Protein AF-X5C4C0-F1 (afdb_monomer_lite)

Foldseek 3Di:
DDKDAAPCDDDPDVLLRGIDDPLSCQVVVNLVVVLVVQVVCDDVNQLVLLVVQVQAVSDQDHRRRCCVPPHPGDHDPVSVVVVVVCLVVVNGPDDSVVSVVVQVSQWDDADPNDTDGDGDDDD

InterPro domains:
  IPR001460 Penicillin-binding protein, transpeptidase [PF00905] (2-123)
  IPR012338 Beta-lactamase/transpeptidase-like [G3DSA:3.40.710.10] (1-123)
  IPR012338 Beta-lactamase/transpeptidase-like [SSF56601] (3-122)

Secondary structure (DSSP, 8-state):
---B---S---SSGGGSS-B-HHHHHHTT-HHHHHHHHHHH-HHHHH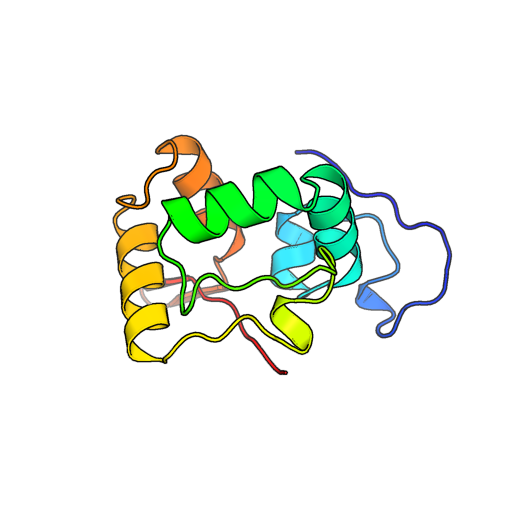HHHHHHT-TT---TT-TTTHHHHSS----HHHHHHHHHHHHTT-SSS-HHHHHHHHHHTEEEEETTEEEE------

Sequence (123 aa):
TEVFKWDGKKRLFPEWEKDMTLGDAMKASAIPVYQDLARRIGLELMSKEVKRVGYGNADIGTQVDNFWLVGPLKITPQQEAQFAYKLANKTLPFSQKVQDEVQSMLFIEEKNGNKIYAKSGWG

Radius of gyration: 15.19 Å; chains: 1; bounding box: 31×39×43 Å

Structure (mmCIF, N/CA/C/O backbone):
data_AF-X5C4C0-F1
#
_entry.id   AF-X5C4C0-F1
#
loop_
_atom_site.group_PDB
_atom_site.id
_atom_site.type_symbol
_atom_site.label_atom_id
_atom_site.label_alt_id
_atom_site.label_comp_id
_atom_site.label_asym_id
_atom_site.label_entity_id
_atom_site.label_seq_id
_atom_site.pdbx_PDB_ins_code
_atom_site.Cartn_x
_atom_site.Cartn_y
_atom_site.Cartn_z
_atom_site.occupancy
_atom_site.B_iso_or_equiv
_atom_site.auth_seq_id
_atom_site.auth_comp_id
_atom_site.auth_asym_id
_atom_site.auth_atom_id
_atom_site.pdbx_PDB_model_num
ATOM 1 N N . THR A 1 1 ? -8.059 -14.724 7.265 1.00 79.44 1 THR A N 1
ATOM 2 C CA . THR A 1 1 ? -6.888 -14.075 6.646 1.00 79.44 1 THR A CA 1
ATOM 3 C C . THR A 1 1 ? -6.154 -15.100 5.813 1.00 79.44 1 THR A C 1
ATOM 5 O O . THR A 1 1 ? -6.008 -16.221 6.282 1.00 79.44 1 THR A O 1
ATOM 8 N N . GLU A 1 2 ? -5.771 -14.764 4.583 1.00 94.75 2 GLU A N 1
ATOM 9 C CA . GLU A 1 2 ? -4.961 -15.642 3.726 1.00 94.75 2 GLU A CA 1
ATOM 10 C C . GLU A 1 2 ? -3.552 -15.848 4.314 1.00 94.75 2 GLU A C 1
ATOM 12 O O . GLU A 1 2 ? -3.018 -14.949 4.969 1.00 94.75 2 GLU A O 1
ATOM 17 N N . VAL A 1 3 ? -2.956 -17.018 4.066 1.00 97.81 3 VAL A N 1
ATOM 18 C CA . VAL A 1 3 ? -1.581 -17.358 4.455 1.00 97.81 3 VAL A CA 1
ATOM 19 C C . VAL A 1 3 ? -0.718 -17.562 3.208 1.00 97.81 3 VAL A C 1
ATOM 21 O O . VAL A 1 3 ? -1.025 -18.406 2.367 1.00 97.81 3 VAL A O 1
ATOM 24 N N . PHE A 1 4 ? 0.393 -16.833 3.127 1.00 98.19 4 PHE A N 1
ATOM 25 C CA . PHE A 1 4 ? 1.449 -17.007 2.134 1.00 98.19 4 PHE A CA 1
ATOM 26 C C . PHE A 1 4 ? 2.433 -18.053 2.650 1.00 98.19 4 PHE A C 1
ATOM 28 O O . PHE A 1 4 ? 3.078 -17.852 3.682 1.00 98.19 4 PHE A O 1
ATOM 35 N N . LYS A 1 5 ? 2.503 -19.188 1.951 1.00 97.94 5 LYS A N 1
ATOM 36 C CA . LYS A 1 5 ? 3.351 -20.316 2.334 1.00 97.94 5 LYS A CA 1
ATOM 37 C C . LYS A 1 5 ? 4.816 -20.033 2.031 1.00 97.94 5 LYS A C 1
ATOM 39 O O . LYS A 1 5 ? 5.139 -19.531 0.955 1.00 97.94 5 LYS A O 1
ATOM 44 N N . TRP A 1 6 ? 5.700 -20.375 2.962 1.00 97.94 6 TRP A N 1
ATOM 45 C CA . TRP A 1 6 ? 7.131 -20.384 2.678 1.00 97.94 6 TRP A CA 1
ATOM 46 C C . TRP A 1 6 ? 7.479 -21.579 1.782 1.00 97.94 6 TRP A C 1
ATOM 48 O O . TRP A 1 6 ? 7.015 -22.693 2.004 1.00 97.94 6 TRP A O 1
ATOM 58 N N . ASP A 1 7 ? 8.302 -21.349 0.759 1.00 95.94 7 ASP A N 1
ATOM 59 C CA . ASP A 1 7 ? 8.685 -22.353 -0.240 1.00 95.94 7 ASP A CA 1
ATOM 60 C C . ASP A 1 7 ? 9.885 -23.219 0.186 1.00 95.94 7 ASP A C 1
ATOM 62 O O . ASP A 1 7 ? 10.416 -23.984 -0.619 1.00 95.94 7 ASP A O 1
ATOM 66 N N . GLY A 1 8 ? 10.337 -23.089 1.438 1.00 96.81 8 GLY A N 1
ATOM 67 C CA . GLY A 1 8 ? 11.480 -23.822 1.985 1.00 96.81 8 GLY A CA 1
ATOM 68 C C . GLY A 1 8 ? 12.845 -23.303 1.522 1.00 96.81 8 GLY A C 1
ATOM 69 O O . GLY A 1 8 ? 13.872 -23.849 1.924 1.00 96.81 8 GLY A O 1
ATOM 70 N N . LYS A 1 9 ? 12.898 -22.258 0.681 1.00 96.75 9 LYS A N 1
ATOM 71 C CA . LYS A 1 9 ? 14.165 -21.682 0.214 1.00 96.75 9 LYS A CA 1
ATOM 72 C C . LYS A 1 9 ? 14.703 -20.670 1.211 1.00 96.75 9 LYS A C 1
ATOM 74 O O . LYS A 1 9 ? 13.952 -19.864 1.762 1.00 96.75 9 LYS A O 1
ATOM 79 N N . LYS A 1 10 ? 16.027 -20.669 1.375 1.00 97.56 10 LYS A N 1
ATOM 80 C CA . LYS A 1 10 ? 16.727 -19.720 2.240 1.00 97.56 10 LYS A CA 1
ATOM 81 C C . LYS A 1 10 ? 16.430 -18.275 1.828 1.00 97.56 10 LYS A C 1
ATOM 83 O O . LYS A 1 10 ? 16.495 -17.945 0.642 1.00 97.56 10 LYS A O 1
ATOM 88 N N . ARG A 1 11 ? 16.120 -17.418 2.800 1.00 97.06 11 ARG A N 1
ATOM 89 C CA . ARG A 1 11 ? 15.837 -15.986 2.606 1.00 97.06 11 ARG A CA 1
ATOM 90 C C . ARG A 1 11 ? 16.949 -15.127 3.213 1.00 97.06 11 ARG A C 1
ATOM 92 O O . ARG A 1 11 ? 17.858 -15.629 3.867 1.00 97.06 11 ARG A O 1
ATOM 99 N N . LEU A 1 12 ? 16.889 -13.817 2.961 1.00 95.62 12 LEU A N 1
ATOM 100 C CA . LEU A 1 12 ? 17.871 -12.859 3.484 1.00 95.62 12 LEU A CA 1
ATOM 101 C C . LEU A 1 12 ? 17.884 -12.823 5.022 1.00 95.62 12 LEU A C 1
ATOM 103 O O . LEU A 1 12 ? 18.945 -12.677 5.621 1.00 95.62 12 LEU A O 1
ATOM 107 N N . PHE A 1 13 ? 16.714 -13.000 5.637 1.00 97.00 13 PHE A N 1
ATOM 108 C CA . PHE A 1 13 ? 16.529 -13.031 7.084 1.00 97.00 13 PHE A CA 1
ATOM 109 C C . PHE A 1 13 ? 15.806 -14.326 7.488 1.00 97.00 13 PHE A C 1
ATOM 111 O O . PHE A 1 13 ? 14.761 -14.621 6.894 1.00 97.00 13 PHE A O 1
ATOM 118 N N . PRO A 1 14 ? 16.308 -15.084 8.483 1.00 97.00 14 PRO A N 1
ATOM 119 C CA . PRO A 1 14 ? 15.640 -16.287 8.991 1.00 97.00 14 PRO A CA 1
ATOM 120 C C . PRO A 1 14 ? 14.203 -16.030 9.462 1.00 97.00 14 PRO A C 1
ATOM 122 O O . PRO A 1 14 ? 13.330 -16.881 9.337 1.00 97.00 14 PRO A O 1
ATOM 125 N N . GLU A 1 15 ? 13.906 -14.825 9.947 1.00 96.31 15 GLU A N 1
ATOM 126 C CA . GLU A 1 15 ? 12.571 -14.421 10.388 1.00 96.31 15 GLU A CA 1
ATOM 127 C C . GLU A 1 15 ? 11.534 -14.448 9.255 1.00 96.31 15 GLU A C 1
ATOM 129 O O . GLU A 1 15 ? 10.331 -14.490 9.529 1.00 96.31 15 GLU A O 1
ATOM 134 N N . TRP A 1 16 ? 11.978 -14.427 7.992 1.00 98.25 16 TRP A N 1
ATOM 135 C CA . TRP A 1 16 ? 11.124 -14.549 6.811 1.00 98.25 16 TRP A CA 1
ATOM 136 C C . TRP A 1 16 ? 10.860 -16.004 6.401 1.00 98.25 16 TRP A C 1
ATOM 138 O O . TRP A 1 16 ? 10.028 -16.231 5.524 1.00 98.25 16 TRP A O 1
ATOM 148 N N . GLU A 1 17 ? 11.543 -16.987 6.988 1.00 98.19 17 GLU A N 1
ATOM 149 C CA . GLU A 1 17 ? 11.478 -18.415 6.634 1.00 98.19 17 GLU A CA 1
ATOM 150 C C . GLU A 1 17 ? 10.322 -19.127 7.350 1.00 98.19 17 GLU A C 1
ATOM 152 O O . GLU A 1 17 ? 10.483 -20.122 8.053 1.00 98.19 17 GLU A O 1
ATOM 157 N N . LYS A 1 18 ? 9.120 -18.567 7.210 1.00 98.31 18 LYS A N 1
ATOM 158 C CA . LYS A 1 18 ? 7.886 -19.111 7.776 1.00 98.31 18 LYS A CA 1
ATOM 159 C C . LYS A 1 18 ? 6.673 -18.650 6.985 1.00 98.31 18 LYS A C 1
ATOM 161 O O . LYS A 1 18 ? 6.718 -17.643 6.277 1.00 98.31 18 LYS A O 1
ATOM 166 N N . ASP A 1 19 ? 5.580 -19.377 7.155 1.00 98.50 19 ASP A N 1
ATOM 167 C CA . ASP A 1 19 ? 4.271 -18.969 6.665 1.00 98.50 19 ASP A CA 1
ATOM 168 C C . ASP A 1 19 ? 3.847 -17.644 7.310 1.00 98.50 19 ASP A C 1
ATOM 170 O O . ASP A 1 19 ? 4.023 -17.442 8.514 1.00 98.50 19 ASP A O 1
ATOM 174 N N . MET A 1 20 ? 3.276 -16.738 6.516 1.00 98.50 20 MET A N 1
ATOM 175 C CA . MET A 1 20 ? 2.890 -15.405 6.983 1.00 98.50 20 MET A CA 1
ATOM 176 C C . MET A 1 20 ? 1.538 -14.977 6.427 1.00 98.50 20 MET A C 1
ATOM 178 O O . MET A 1 20 ? 1.214 -15.228 5.267 1.00 98.50 20 MET A O 1
ATOM 182 N N . THR A 1 21 ? 0.764 -14.254 7.231 1.00 98.50 21 THR A N 1
ATOM 183 C CA . THR A 1 21 ? -0.286 -13.379 6.698 1.00 98.50 21 THR A CA 1
ATOM 184 C C . THR A 1 21 ? 0.328 -12.082 6.151 1.00 98.50 21 THR A C 1
ATOM 186 O O . THR A 1 21 ? 1.483 -11.763 6.440 1.00 98.50 21 THR A O 1
ATOM 189 N N . LEU A 1 22 ? -0.443 -11.273 5.412 1.00 98.31 22 LEU A N 1
ATOM 190 C CA . LEU A 1 22 ? 0.022 -9.938 4.993 1.00 98.31 22 LEU A CA 1
ATOM 191 C C . LEU A 1 22 ? 0.375 -9.034 6.184 1.00 98.31 22 LEU A C 1
ATOM 193 O O . LEU A 1 22 ? 1.332 -8.267 6.100 1.00 98.31 22 LEU A O 1
ATOM 197 N N . GLY A 1 23 ? -0.349 -9.154 7.301 1.00 98.06 23 GLY A N 1
ATOM 198 C CA . GLY A 1 23 ? -0.063 -8.400 8.523 1.00 98.06 23 GLY A CA 1
ATOM 199 C C . GLY A 1 23 ? 1.253 -8.818 9.180 1.00 98.06 23 GLY A C 1
ATOM 200 O O . GLY A 1 23 ? 2.038 -7.958 9.577 1.00 98.06 23 GLY A O 1
ATOM 201 N N . ASP A 1 24 ? 1.543 -10.122 9.234 1.00 97.88 24 ASP A N 1
ATOM 202 C CA . ASP A 1 24 ? 2.830 -10.618 9.746 1.00 97.88 24 ASP A CA 1
ATOM 203 C C . ASP A 1 24 ? 3.984 -10.152 8.855 1.00 97.88 24 ASP A C 1
ATOM 205 O O . ASP A 1 24 ? 4.994 -9.645 9.346 1.00 97.88 24 ASP A O 1
ATOM 209 N N . ALA A 1 25 ? 3.801 -10.252 7.536 1.00 98.25 25 ALA A N 1
ATOM 210 C CA . ALA A 1 25 ? 4.770 -9.779 6.559 1.00 98.25 25 ALA A CA 1
ATOM 211 C C . ALA A 1 25 ? 4.965 -8.255 6.615 1.00 98.25 25 ALA A C 1
ATOM 213 O O . ALA A 1 25 ? 6.086 -7.788 6.421 1.00 98.25 25 ALA A O 1
ATOM 214 N N . MET A 1 26 ? 3.912 -7.475 6.905 1.00 98.38 26 MET A N 1
ATOM 215 C CA . MET A 1 26 ? 3.992 -6.018 7.082 1.00 98.38 26 MET A CA 1
ATOM 216 C C . MET A 1 26 ? 4.914 -5.670 8.254 1.00 98.38 26 MET A C 1
ATOM 218 O O . MET A 1 26 ? 5.847 -4.880 8.096 1.00 98.38 26 MET A O 1
ATOM 222 N N . LYS A 1 27 ? 4.694 -6.313 9.408 1.00 96.81 27 LYS A N 1
ATOM 223 C CA . LYS A 1 27 ? 5.494 -6.116 10.627 1.00 96.81 27 LYS A CA 1
ATOM 224 C C . LYS A 1 27 ? 6.946 -6.550 10.442 1.00 96.81 27 LYS A C 1
ATOM 226 O O . LYS A 1 27 ? 7.854 -5.835 10.848 1.00 96.81 27 LYS A O 1
ATOM 231 N N . ALA A 1 28 ? 7.165 -7.693 9.793 1.00 97.25 28 ALA A N 1
ATOM 232 C CA . ALA A 1 28 ? 8.498 -8.235 9.526 1.00 97.25 28 ALA A CA 1
ATOM 233 C C . ALA A 1 28 ? 9.210 -7.574 8.330 1.00 97.25 28 ALA A C 1
ATOM 235 O O . ALA A 1 28 ? 10.347 -7.930 8.020 1.00 97.25 28 ALA A O 1
ATOM 236 N N . SER A 1 29 ? 8.538 -6.655 7.623 1.00 97.62 29 SER A N 1
ATOM 237 C CA . SER A 1 29 ? 8.997 -6.083 6.354 1.00 97.62 29 SER A CA 1
ATOM 238 C C . SER A 1 29 ? 9.438 -7.150 5.336 1.00 97.62 29 SER A C 1
ATOM 240 O O . SER A 1 29 ? 10.442 -6.981 4.643 1.00 97.62 29 SER A O 1
ATOM 242 N N . ALA A 1 30 ? 8.703 -8.265 5.265 1.00 98.19 30 ALA A N 1
ATOM 243 C CA . ALA A 1 30 ? 9.078 -9.451 4.500 1.00 98.19 30 ALA A CA 1
ATOM 244 C C . ALA A 1 30 ? 8.856 -9.262 2.993 1.00 98.19 30 ALA A C 1
ATOM 246 O O . ALA A 1 30 ? 7.786 -9.571 2.462 1.00 98.19 30 ALA A O 1
ATOM 247 N N . ILE A 1 31 ? 9.899 -8.787 2.301 1.00 98.00 31 ILE A N 1
ATOM 248 C CA . ILE A 1 31 ? 9.890 -8.491 0.858 1.00 98.00 31 ILE A CA 1
ATOM 249 C C . ILE A 1 31 ? 9.304 -9.643 0.017 1.00 98.00 31 ILE A C 1
ATOM 251 O O . ILE A 1 31 ? 8.418 -9.361 -0.790 1.00 98.00 31 ILE A O 1
ATOM 255 N N . PRO A 1 32 ? 9.683 -10.927 0.211 1.00 98.12 32 PRO A N 1
ATOM 256 C CA . PRO A 1 32 ? 9.207 -12.007 -0.657 1.00 98.12 32 PRO A CA 1
ATOM 257 C C . PRO A 1 32 ? 7.680 -12.172 -0.685 1.00 98.12 32 PRO A C 1
ATOM 259 O O . PRO A 1 32 ? 7.117 -12.447 -1.739 1.00 98.12 32 PRO A O 1
ATOM 262 N N . VAL A 1 33 ? 6.994 -11.941 0.441 1.00 98.50 33 VAL A N 1
ATOM 263 C CA . VAL A 1 33 ? 5.524 -12.034 0.508 1.00 98.50 33 VAL A CA 1
ATOM 264 C C . VAL A 1 33 ? 4.867 -10.942 -0.341 1.00 98.50 33 VAL A C 1
ATOM 266 O O . VAL A 1 33 ? 3.918 -11.207 -1.078 1.00 98.50 33 VAL A O 1
ATOM 269 N N . TYR A 1 34 ? 5.395 -9.717 -0.287 1.00 98.56 34 TYR A N 1
ATOM 270 C CA . TYR A 1 34 ? 4.884 -8.600 -1.085 1.00 98.56 34 TYR A CA 1
ATOM 271 C C . TYR A 1 34 ? 5.274 -8.704 -2.563 1.00 98.56 34 TYR A C 1
ATOM 273 O O . TYR A 1 34 ? 4.511 -8.256 -3.416 1.00 98.56 34 TYR A O 1
ATOM 281 N N . GLN A 1 35 ? 6.395 -9.354 -2.891 1.00 98.69 35 GLN A N 1
ATOM 282 C CA . GLN A 1 35 ? 6.726 -9.710 -4.273 1.00 98.69 35 GLN A CA 1
ATOM 283 C C . GLN A 1 35 ? 5.737 -10.728 -4.847 1.00 98.69 35 GLN A C 1
ATOM 285 O O . GLN A 1 35 ? 5.259 -10.547 -5.965 1.00 98.69 35 GLN A O 1
ATOM 290 N N . ASP A 1 36 ? 5.367 -11.757 -4.081 1.00 98.31 36 ASP A N 1
ATOM 291 C CA . ASP A 1 36 ? 4.343 -12.719 -4.503 1.00 98.31 36 ASP A CA 1
ATOM 292 C C . ASP A 1 36 ? 2.986 -12.041 -4.711 1.00 98.31 36 ASP A C 1
ATOM 294 O O . ASP A 1 36 ? 2.317 -12.287 -5.717 1.00 98.31 36 ASP A O 1
ATOM 298 N N . LEU A 1 37 ? 2.598 -11.134 -3.809 1.00 98.50 37 LEU A N 1
ATOM 299 C CA . LEU A 1 37 ? 1.395 -10.322 -3.977 1.00 98.50 37 LEU A CA 1
ATOM 300 C C . LEU A 1 37 ? 1.465 -9.455 -5.245 1.00 98.50 37 LEU A C 1
ATOM 302 O O . LEU A 1 37 ? 0.511 -9.431 -6.020 1.00 98.50 37 LEU A O 1
ATOM 306 N N . ALA A 1 38 ? 2.591 -8.784 -5.492 1.00 98.75 38 ALA A N 1
ATOM 307 C CA . ALA A 1 38 ? 2.773 -7.945 -6.672 1.00 98.75 38 ALA A CA 1
ATOM 308 C C . ALA A 1 38 ? 2.686 -8.751 -7.980 1.00 98.75 38 ALA A C 1
ATOM 310 O O . ALA A 1 38 ? 2.033 -8.316 -8.928 1.00 98.75 38 ALA A O 1
ATOM 311 N N . ARG A 1 39 ? 3.252 -9.967 -8.020 1.00 98.75 39 ARG A N 1
ATOM 312 C CA . ARG A 1 39 ? 3.127 -10.881 -9.171 1.00 98.75 39 ARG A CA 1
ATOM 313 C C . ARG A 1 39 ? 1.687 -11.334 -9.406 1.00 98.75 39 ARG A C 1
ATOM 315 O O . ARG A 1 39 ? 1.279 -11.433 -10.558 1.00 98.75 39 ARG A O 1
ATOM 322 N N . ARG A 1 40 ? 0.908 -11.572 -8.342 1.00 98.44 40 ARG A N 1
ATOM 323 C CA . ARG A 1 40 ? -0.528 -11.899 -8.450 1.00 98.44 40 ARG A CA 1
ATOM 324 C C . ARG A 1 40 ? -1.357 -10.730 -8.984 1.00 98.44 40 ARG A C 1
ATOM 326 O O . ARG A 1 40 ? -2.293 -10.964 -9.737 1.00 98.44 40 ARG A O 1
ATOM 333 N N . ILE A 1 41 ? -1.024 -9.496 -8.595 1.00 98.75 41 ILE A N 1
ATOM 334 C CA . ILE A 1 41 ? -1.658 -8.279 -9.131 1.00 98.75 41 ILE A CA 1
ATOM 335 C C . ILE A 1 41 ? -1.309 -8.118 -10.615 1.00 98.75 41 ILE A C 1
ATOM 337 O O . ILE A 1 41 ? -2.179 -7.804 -11.425 1.00 98.75 41 ILE A O 1
ATOM 341 N N . GLY A 1 42 ? -0.050 -8.367 -10.976 1.00 98.81 42 GLY A N 1
ATOM 342 C CA . GLY A 1 42 ? 0.438 -8.239 -12.343 1.00 98.81 42 GLY A CA 1
ATOM 343 C C . GLY A 1 42 ? 0.710 -6.788 -12.749 1.00 98.81 42 GLY A C 1
ATOM 344 O O . GLY A 1 42 ? 0.209 -5.830 -12.156 1.00 98.81 42 GLY A O 1
ATOM 345 N N . LEU A 1 43 ? 1.555 -6.624 -13.770 1.00 98.81 43 LEU A N 1
ATOM 346 C CA . LEU A 1 43 ? 2.106 -5.322 -14.159 1.00 98.81 43 LEU A CA 1
ATOM 347 C C . LEU A 1 43 ? 1.024 -4.317 -14.584 1.00 98.81 43 LEU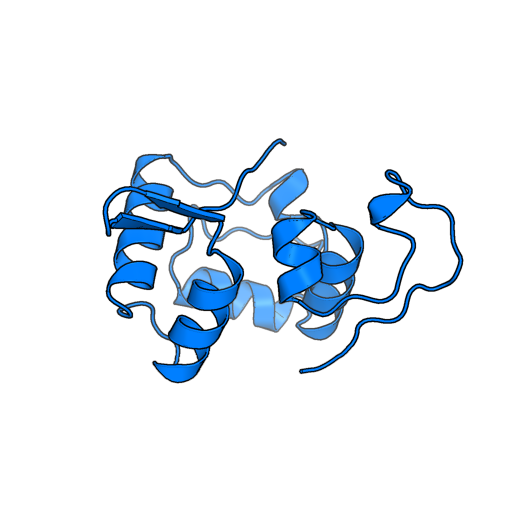 A C 1
ATOM 349 O O . LEU A 1 43 ? 1.052 -3.163 -14.163 1.00 98.81 43 LEU A O 1
ATOM 353 N N . GLU A 1 44 ? 0.060 -4.756 -15.395 1.00 98.69 44 GLU A N 1
ATOM 354 C CA . GLU A 1 44 ? -0.983 -3.887 -15.950 1.00 98.69 44 GLU A CA 1
ATOM 355 C C . GLU A 1 44 ? -1.870 -3.290 -14.852 1.00 98.69 44 GLU A C 1
ATOM 357 O O . GLU A 1 44 ? -2.042 -2.069 -14.772 1.00 98.69 44 GLU A O 1
ATOM 362 N N . LEU A 1 45 ? -2.396 -4.143 -13.967 1.00 98.88 45 LEU A N 1
ATOM 363 C CA . LEU A 1 45 ? -3.255 -3.695 -12.878 1.00 98.88 45 LEU A CA 1
ATOM 364 C C . LEU A 1 45 ? -2.4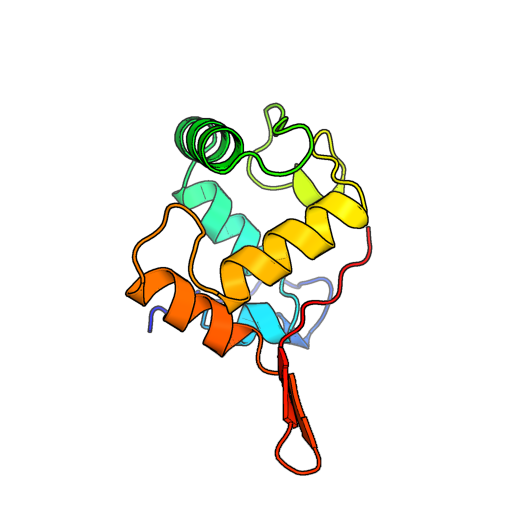72 -2.847 -11.873 1.00 98.88 45 LEU A C 1
ATOM 366 O O . LEU A 1 45 ? -2.981 -1.817 -11.438 1.00 98.88 45 LEU A O 1
ATOM 370 N N . MET A 1 46 ? -1.227 -3.219 -11.555 1.00 98.88 46 MET A N 1
ATOM 371 C CA . MET A 1 46 ? -0.374 -2.424 -10.671 1.00 98.88 46 MET A CA 1
ATOM 372 C C . MET A 1 46 ? -0.148 -1.015 -11.235 1.00 98.88 46 MET A C 1
ATOM 374 O O . MET A 1 46 ? -0.342 -0.032 -10.523 1.00 98.88 46 MET A O 1
ATOM 378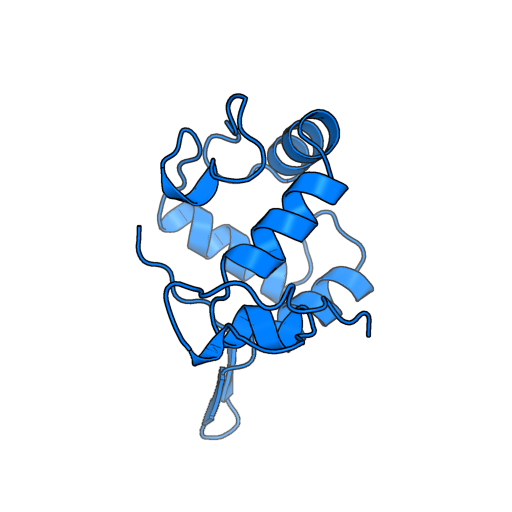 N N . SER A 1 47 ? 0.193 -0.901 -12.523 1.00 98.81 47 SER A N 1
ATOM 379 C CA . SER A 1 47 ? 0.422 0.394 -13.179 1.00 98.81 47 SER A CA 1
ATOM 380 C C . SER A 1 47 ? -0.835 1.262 -13.142 1.00 98.81 47 SER A C 1
ATOM 382 O O . SER A 1 47 ? -0.789 2.436 -12.758 1.00 98.81 47 SER A O 1
ATOM 384 N N . LYS A 1 48 ? -1.988 0.664 -13.468 1.00 98.81 48 LYS A N 1
ATOM 385 C CA . LYS A 1 48 ? -3.287 1.336 -13.421 1.00 98.81 48 LYS A CA 1
ATOM 386 C C . LYS A 1 48 ? -3.611 1.851 -12.019 1.00 98.81 48 LYS A C 1
ATOM 388 O O . LYS A 1 48 ? -4.022 3.001 -11.881 1.00 98.81 48 LYS A O 1
ATOM 393 N N . GLU A 1 49 ? -3.426 1.028 -10.991 1.00 98.88 49 GLU A N 1
ATOM 394 C CA . GLU A 1 49 ? -3.798 1.369 -9.617 1.00 98.88 49 GLU A CA 1
ATOM 395 C C . GLU A 1 49 ? -2.852 2.396 -8.990 1.00 98.88 49 GLU A C 1
ATOM 397 O O . GLU A 1 49 ? -3.325 3.371 -8.406 1.00 98.88 49 GLU A O 1
ATOM 402 N N . VAL A 1 50 ? -1.535 2.259 -9.179 1.00 98.81 50 VAL A N 1
ATOM 403 C CA . VAL A 1 50 ? -0.546 3.246 -8.710 1.00 98.81 50 VAL A CA 1
ATOM 404 C C . VAL A 1 50 ? -0.829 4.625 -9.320 1.00 98.81 50 VAL A C 1
ATOM 406 O O . VAL A 1 50 ? -0.829 5.637 -8.610 1.00 98.81 50 VAL A O 1
ATOM 409 N N . LYS A 1 51 ? -1.176 4.667 -10.614 1.00 98.75 51 LYS A N 1
ATOM 410 C CA . LYS A 1 51 ? -1.591 5.897 -11.301 1.00 98.75 51 LYS A CA 1
ATOM 411 C C . LYS A 1 51 ? -2.928 6.436 -10.792 1.00 98.75 51 LYS A C 1
ATOM 413 O O . LYS A 1 51 ? -3.040 7.635 -10.558 1.00 98.75 51 LYS A O 1
ATOM 418 N N . ARG A 1 52 ? -3.935 5.576 -10.599 1.00 98.69 52 ARG A N 1
ATOM 419 C CA . ARG A 1 52 ? -5.270 5.954 -10.096 1.00 98.69 52 ARG A CA 1
ATOM 420 C C . ARG A 1 52 ? -5.210 6.552 -8.688 1.00 98.69 52 ARG A C 1
ATOM 422 O O . ARG A 1 52 ? -5.961 7.475 -8.386 1.00 98.69 52 ARG A O 1
ATOM 429 N N . VAL A 1 53 ? -4.326 6.032 -7.840 1.00 98.50 53 VAL A N 1
ATOM 430 C CA . VAL A 1 53 ? -4.081 6.532 -6.478 1.00 98.50 53 VAL A CA 1
ATOM 431 C C . VAL A 1 53 ? -3.252 7.824 -6.484 1.00 98.50 53 VAL A C 1
ATOM 433 O O . VAL A 1 53 ? -3.377 8.628 -5.560 1.00 98.50 53 VAL A O 1
ATOM 436 N N . GLY A 1 54 ? -2.442 8.047 -7.524 1.00 98.38 54 GLY A N 1
ATOM 437 C CA . GLY A 1 54 ? -1.552 9.203 -7.632 1.00 98.38 54 GLY A CA 1
ATOM 438 C C . GLY A 1 54 ? -0.350 9.106 -6.689 1.00 98.38 54 GLY A C 1
ATOM 439 O O . GLY A 1 54 ? -0.007 10.085 -6.028 1.00 98.38 54 GLY A O 1
ATOM 440 N N . TYR A 1 55 ? 0.251 7.918 -6.571 1.00 98.81 55 TYR A N 1
ATOM 441 C CA . TYR A 1 55 ? 1.362 7.673 -5.650 1.00 98.81 55 TYR A CA 1
ATOM 442 C C . TYR A 1 55 ? 2.713 8.057 -6.280 1.00 98.81 55 TYR A C 1
ATOM 444 O O . TYR A 1 55 ? 3.164 7.431 -7.240 1.00 98.81 55 TYR A O 1
ATOM 452 N N . GLY A 1 56 ? 3.371 9.083 -5.730 1.00 98.69 56 GLY A N 1
ATOM 453 C CA . GLY A 1 56 ? 4.696 9.526 -6.177 1.00 98.69 56 GLY A CA 1
ATOM 454 C C . GLY A 1 56 ? 4.719 10.016 -7.630 1.00 98.69 56 GLY A C 1
ATOM 455 O O . GLY A 1 56 ? 3.846 10.775 -8.051 1.00 98.69 56 GLY A O 1
ATOM 456 N N . ASN A 1 57 ? 5.723 9.589 -8.398 1.00 98.81 57 ASN A N 1
ATOM 457 C CA . ASN A 1 57 ? 5.798 9.786 -9.853 1.00 98.81 57 ASN A CA 1
ATOM 458 C C . ASN A 1 57 ? 4.944 8.778 -10.653 1.00 98.81 57 ASN A C 1
ATOM 460 O O . ASN A 1 57 ? 4.880 8.887 -11.875 1.00 98.81 57 ASN A O 1
ATOM 464 N N . ALA A 1 58 ? 4.301 7.820 -9.976 1.00 98.62 58 ALA A N 1
ATOM 465 C CA . ALA A 1 58 ? 3.463 6.759 -10.532 1.00 98.62 58 ALA A CA 1
ATOM 466 C C . ALA A 1 58 ? 4.113 5.873 -11.616 1.00 98.62 58 ALA A C 1
ATOM 468 O O . ALA A 1 58 ? 3.407 5.179 -12.351 1.00 98.62 58 ALA A O 1
ATOM 469 N N . ASP A 1 59 ? 5.442 5.875 -11.709 1.00 98.69 59 ASP A N 1
ATOM 470 C CA . ASP A 1 59 ? 6.185 5.059 -12.664 1.00 98.69 59 ASP A CA 1
ATOM 471 C C . ASP A 1 59 ? 6.636 3.755 -12.002 1.00 98.69 59 ASP A C 1
ATOM 473 O O . ASP A 1 59 ? 7.428 3.778 -11.065 1.00 98.69 59 ASP A O 1
ATOM 477 N N . ILE A 1 60 ? 6.137 2.616 -12.483 1.00 98.75 60 ILE A N 1
ATOM 478 C CA . ILE A 1 60 ? 6.539 1.289 -11.991 1.00 98.75 60 ILE A CA 1
ATOM 479 C C . ILE A 1 60 ? 7.454 0.537 -12.970 1.00 98.75 60 ILE A C 1
ATOM 481 O O . ILE A 1 60 ? 7.840 -0.598 -12.700 1.00 98.75 60 ILE A O 1
ATOM 485 N N . GLY A 1 61 ? 7.798 1.134 -14.115 1.00 98.50 61 GLY A N 1
ATOM 486 C CA . GLY A 1 61 ? 8.588 0.475 -15.151 1.00 98.50 61 GLY A CA 1
ATOM 487 C C . GLY A 1 61 ? 7.953 -0.827 -15.656 1.00 98.50 61 GLY A C 1
ATOM 488 O O . GLY A 1 61 ? 6.746 -0.904 -15.883 1.00 98.50 61 GLY A O 1
ATOM 489 N N . THR A 1 62 ? 8.783 -1.853 -15.860 1.00 98.44 62 THR A N 1
ATOM 490 C CA . THR A 1 62 ? 8.378 -3.145 -16.450 1.00 98.44 62 THR A CA 1
ATOM 491 C C . THR A 1 62 ? 8.526 -4.341 -15.507 1.00 98.44 62 THR A C 1
ATOM 493 O O . THR A 1 62 ? 8.081 -5.437 -15.844 1.00 98.44 62 THR A O 1
ATOM 496 N N . GLN A 1 63 ? 9.131 -4.155 -14.329 1.00 98.56 63 GLN A N 1
ATOM 497 C CA . GLN A 1 63 ? 9.360 -5.217 -13.348 1.00 98.56 63 GLN A CA 1
ATOM 498 C C . GLN A 1 63 ? 8.436 -5.033 -12.143 1.00 98.56 63 GLN A C 1
ATOM 500 O O . GLN A 1 63 ? 8.673 -4.207 -11.263 1.00 98.56 63 GLN A O 1
ATOM 505 N N . VAL A 1 64 ? 7.353 -5.814 -12.112 1.00 98.75 64 VAL A N 1
ATOM 506 C CA . VAL A 1 64 ? 6.266 -5.646 -11.133 1.00 98.75 64 VAL A CA 1
ATOM 507 C C . VAL A 1 64 ? 6.678 -5.955 -9.693 1.00 98.75 64 VAL A C 1
ATOM 509 O O . VAL A 1 64 ? 5.982 -5.544 -8.779 1.00 98.75 64 VAL A O 1
ATOM 512 N N . ASP A 1 65 ? 7.774 -6.672 -9.454 1.00 98.69 65 ASP A N 1
ATOM 513 C CA . ASP A 1 65 ? 8.149 -7.173 -8.128 1.00 98.69 65 ASP A CA 1
ATOM 514 C C . ASP A 1 65 ? 9.396 -6.501 -7.524 1.00 98.69 65 ASP A C 1
ATOM 516 O O . ASP A 1 65 ? 9.907 -6.968 -6.505 1.00 98.69 65 ASP A O 1
ATOM 520 N N . ASN A 1 66 ? 9.897 -5.407 -8.108 1.00 98.44 66 ASN A N 1
ATOM 521 C CA . ASN A 1 66 ? 11.025 -4.659 -7.536 1.00 98.44 66 ASN A CA 1
ATOM 522 C C . ASN A 1 66 ? 10.975 -3.132 -7.728 1.00 98.44 66 ASN A C 1
ATOM 524 O O . ASN A 1 66 ? 11.859 -2.442 -7.219 1.00 98.44 66 ASN A O 1
ATOM 528 N N . PHE A 1 67 ? 9.953 -2.584 -8.397 1.00 98.69 67 PHE A N 1
ATOM 529 C CA . PHE A 1 67 ? 9.909 -1.162 -8.765 1.00 98.69 67 PHE A CA 1
ATOM 530 C C . PHE A 1 67 ? 9.972 -0.185 -7.579 1.00 98.69 67 PHE A C 1
ATOM 532 O O . PHE A 1 67 ? 10.397 0.956 -7.744 1.00 98.69 67 PHE A O 1
ATOM 539 N N . TRP A 1 68 ? 9.557 -0.614 -6.383 1.00 98.69 68 TRP A N 1
ATOM 540 C CA . TRP A 1 68 ? 9.625 0.177 -5.146 1.00 98.69 68 TRP A CA 1
ATOM 541 C C . TRP A 1 68 ? 10.951 0.019 -4.388 1.00 98.69 68 TRP A C 1
ATOM 543 O O . TRP A 1 68 ? 11.197 0.758 -3.441 1.00 98.69 68 TRP A O 1
ATOM 553 N N . LEU A 1 69 ? 11.784 -0.954 -4.770 1.00 98.38 69 LEU A N 1
ATOM 554 C CA . LEU A 1 69 ? 13.086 -1.217 -4.149 1.00 98.38 69 LEU A CA 1
ATOM 555 C C . LEU A 1 69 ? 14.202 -0.467 -4.873 1.00 98.38 69 LEU A C 1
ATOM 557 O O . LEU A 1 69 ? 15.078 0.097 -4.235 1.00 98.38 69 LEU A O 1
ATOM 561 N N . VAL A 1 70 ? 14.173 -0.475 -6.208 1.00 98.12 70 VAL A N 1
ATOM 562 C CA . VAL A 1 70 ? 15.269 0.044 -7.049 1.00 98.12 70 VAL A CA 1
ATOM 563 C C . VAL A 1 70 ? 14.820 1.122 -8.039 1.00 98.12 70 VAL A C 1
ATOM 565 O O . VAL A 1 70 ? 15.607 1.588 -8.862 1.00 98.12 70 VAL A O 1
ATOM 568 N N . GLY A 1 71 ? 13.558 1.544 -7.956 1.00 97.56 71 GLY A N 1
ATOM 569 C CA . GLY A 1 71 ? 12.930 2.426 -8.933 1.00 97.56 71 GLY A CA 1
ATOM 570 C C . GLY A 1 71 ? 12.357 1.667 -10.143 1.00 97.56 71 GLY A C 1
ATOM 571 O O . GLY A 1 71 ? 12.486 0.447 -10.239 1.00 97.56 71 GLY A O 1
ATOM 572 N N . PRO A 1 72 ? 11.706 2.374 -11.083 1.00 98.56 72 PRO A N 1
ATOM 573 C CA . PRO A 1 72 ? 11.738 3.831 -11.252 1.00 98.56 72 PRO A CA 1
ATOM 574 C C . PRO A 1 72 ? 10.782 4.615 -10.339 1.00 98.56 72 PRO A C 1
ATOM 576 O O . PRO A 1 72 ? 10.813 5.851 -10.359 1.00 98.56 72 PRO A O 1
ATOM 579 N N . LEU A 1 73 ? 9.973 3.933 -9.521 1.00 98.88 73 LEU A N 1
ATOM 580 C CA . LEU A 1 73 ? 9.037 4.589 -8.615 1.00 98.88 73 LEU A CA 1
ATOM 581 C C . LEU A 1 73 ? 9.789 5.460 -7.608 1.00 98.88 73 LEU A C 1
ATOM 583 O O . LEU A 1 73 ? 10.733 5.017 -6.955 1.00 98.88 73 LEU A O 1
ATOM 587 N N . LYS A 1 74 ? 9.355 6.713 -7.482 1.00 98.75 74 LYS A N 1
ATOM 588 C CA . LYS A 1 74 ? 9.888 7.684 -6.523 1.00 98.75 74 LYS A CA 1
ATOM 589 C C . LYS A 1 74 ? 8.753 8.486 -5.915 1.00 98.75 74 LYS A C 1
ATOM 591 O O . LYS A 1 74 ? 7.772 8.794 -6.588 1.00 98.75 74 LYS A O 1
ATOM 596 N N . ILE A 1 75 ? 8.923 8.874 -4.659 1.00 98.81 75 ILE A N 1
ATOM 597 C CA . ILE A 1 75 ? 7.970 9.682 -3.903 1.00 98.81 75 ILE A CA 1
ATOM 598 C C . ILE A 1 75 ? 8.734 10.630 -2.973 1.00 98.81 75 ILE A C 1
ATOM 600 O O . ILE A 1 75 ? 9.811 10.292 -2.483 1.00 98.81 75 ILE A O 1
ATOM 604 N N . THR A 1 76 ? 8.223 11.844 -2.770 1.00 98.81 76 THR A N 1
ATOM 605 C CA . THR A 1 76 ? 8.825 12.812 -1.840 1.00 98.81 76 THR A CA 1
ATOM 606 C C . THR A 1 76 ? 8.298 12.624 -0.412 1.00 98.81 76 THR A C 1
ATOM 608 O O . THR A 1 76 ? 7.189 12.114 -0.230 1.00 98.81 76 THR A O 1
ATOM 611 N N . PRO A 1 77 ? 9.012 13.105 0.624 1.00 98.75 77 PRO A N 1
ATOM 612 C CA . PRO A 1 77 ? 8.518 13.057 2.003 1.00 98.75 77 PRO A CA 1
ATOM 613 C C . PRO A 1 77 ? 7.150 13.731 2.194 1.00 98.75 77 PRO A C 1
ATOM 615 O O . PRO A 1 77 ? 6.312 13.251 2.953 1.00 98.75 77 PRO A O 1
ATOM 618 N N . GLN A 1 78 ? 6.891 14.832 1.482 1.00 98.81 78 GLN A N 1
ATOM 619 C CA . GLN A 1 78 ? 5.602 15.524 1.526 1.00 98.81 78 GLN A CA 1
ATOM 620 C C . GLN A 1 78 ? 4.481 14.663 0.931 1.00 98.81 78 GLN A C 1
ATOM 622 O O . GLN A 1 78 ? 3.379 14.636 1.477 1.00 98.81 78 GLN A O 1
ATOM 627 N N . GLN A 1 79 ? 4.753 13.946 -0.163 1.00 98.81 79 GLN A N 1
ATOM 628 C CA . GLN A 1 79 ? 3.790 13.027 -0.770 1.00 98.81 79 GLN A CA 1
ATOM 629 C C . GLN A 1 79 ? 3.514 11.814 0.136 1.00 98.81 79 GLN A C 1
ATOM 631 O O . GLN A 1 79 ? 2.353 11.436 0.282 1.00 98.81 79 GLN A O 1
ATOM 636 N N . GLU A 1 80 ? 4.534 11.262 0.804 1.00 98.88 80 GLU A N 1
ATOM 637 C CA . GLU A 1 80 ? 4.368 10.201 1.814 1.00 98.88 80 GLU A CA 1
ATOM 638 C C . GLU A 1 80 ? 3.484 10.659 2.981 1.00 98.88 80 GLU A C 1
ATOM 640 O O . GLU A 1 80 ? 2.504 9.997 3.326 1.00 98.88 80 GLU A O 1
ATOM 645 N N . ALA A 1 81 ? 3.756 11.841 3.548 1.00 98.75 81 ALA A N 1
ATOM 646 C CA . ALA A 1 81 ? 2.951 12.395 4.637 1.00 98.75 81 ALA A CA 1
ATOM 647 C C . ALA A 1 81 ? 1.481 12.597 4.227 1.00 98.75 81 ALA A C 1
ATOM 649 O O . ALA A 1 81 ? 0.565 12.298 4.996 1.00 98.75 81 ALA A O 1
ATOM 650 N N . GLN A 1 82 ? 1.236 13.057 2.996 1.00 98.81 82 GLN A N 1
ATOM 651 C CA . GLN A 1 82 ? -0.118 13.194 2.456 1.00 98.81 82 GLN A CA 1
ATOM 652 C C . GLN A 1 82 ? -0.800 11.838 2.245 1.00 98.81 82 GLN A C 1
ATOM 654 O O . GLN A 1 82 ? -1.987 11.704 2.544 1.00 98.81 82 GLN A O 1
ATOM 659 N N . PHE A 1 83 ? -0.079 10.831 1.747 1.00 98.88 83 PHE A N 1
ATOM 660 C CA . PHE A 1 83 ? -0.606 9.479 1.575 1.00 98.88 83 PHE A CA 1
ATOM 661 C C . PHE A 1 83 ? -0.980 8.849 2.925 1.00 98.88 83 PHE A C 1
ATOM 663 O O . PHE A 1 83 ? -2.102 8.364 3.086 1.00 98.88 83 PHE A O 1
ATOM 670 N N . ALA A 1 84 ? -0.092 8.948 3.919 1.00 98.75 84 ALA A N 1
ATOM 671 C CA . ALA A 1 84 ? -0.334 8.483 5.281 1.00 98.75 84 ALA A CA 1
ATOM 672 C C . ALA A 1 84 ? -1.539 9.189 5.923 1.00 98.75 84 ALA A C 1
ATOM 674 O O . ALA A 1 84 ? -2.396 8.534 6.517 1.00 98.75 84 ALA A O 1
ATOM 675 N N . TYR A 1 85 ? -1.660 10.509 5.747 1.00 98.62 85 TYR A N 1
ATOM 676 C CA . TYR A 1 85 ? -2.810 11.270 6.234 1.00 98.62 85 TYR A CA 1
ATOM 677 C C . TYR A 1 85 ? -4.121 10.821 5.576 1.00 98.62 85 TYR A C 1
ATOM 679 O O . TYR A 1 85 ? -5.125 10.636 6.267 1.00 98.62 85 TYR A O 1
ATOM 687 N N . LYS A 1 86 ? -4.130 10.601 4.254 1.00 98.75 86 LYS A N 1
ATOM 688 C CA . LYS A 1 86 ? -5.313 10.089 3.547 1.00 98.75 86 LYS A CA 1
ATOM 689 C C . LYS A 1 86 ? -5.701 8.692 4.021 1.00 98.75 86 LYS A C 1
ATOM 691 O O . LYS A 1 86 ? -6.883 8.462 4.242 1.00 98.75 86 LYS A O 1
ATOM 696 N N . LEU A 1 87 ? -4.740 7.789 4.232 1.00 98.75 87 LEU A N 1
ATOM 697 C CA . LEU A 1 87 ? -5.014 6.460 4.786 1.00 98.75 87 LEU A CA 1
ATOM 698 C C . LEU A 1 87 ? -5.595 6.557 6.204 1.00 98.75 87 LEU A C 1
ATOM 700 O O . LEU A 1 87 ? -6.600 5.916 6.497 1.00 98.75 87 LEU A O 1
ATOM 704 N N . ALA A 1 88 ? -5.018 7.405 7.061 1.00 98.31 88 ALA A N 1
ATOM 705 C CA . ALA A 1 88 ? -5.490 7.603 8.432 1.00 98.31 88 ALA A CA 1
ATOM 706 C C . ALA A 1 88 ? -6.926 8.150 8.498 1.00 98.31 88 ALA A C 1
ATOM 708 O O . ALA A 1 88 ? -7.693 7.763 9.378 1.00 98.31 88 ALA A O 1
ATOM 709 N N . ASN A 1 89 ? -7.295 9.013 7.547 1.00 98.31 89 ASN A N 1
ATOM 710 C CA . ASN A 1 89 ? -8.641 9.580 7.416 1.00 98.31 89 ASN A CA 1
ATOM 711 C C . ASN A 1 89 ? -9.542 8.792 6.455 1.00 98.31 89 ASN A C 1
ATOM 713 O O . ASN A 1 89 ? -10.673 9.195 6.200 1.00 98.31 89 ASN A O 1
ATOM 717 N N . LYS A 1 90 ? -9.044 7.672 5.928 1.00 98.31 90 LYS A N 1
ATOM 718 C CA . LYS A 1 90 ? -9.755 6.743 5.049 1.00 98.31 90 LYS A CA 1
ATOM 719 C C . LYS A 1 90 ? -10.276 7.376 3.748 1.00 98.31 90 LYS A C 1
ATOM 721 O O . LYS A 1 90 ? -11.321 7.001 3.218 1.00 98.31 90 LYS A O 1
ATOM 726 N N . THR A 1 91 ? -9.529 8.335 3.209 1.00 98.56 91 THR A N 1
ATOM 727 C CA . THR A 1 91 ? -9.872 9.093 1.993 1.00 98.56 91 THR A CA 1
ATOM 728 C C . THR A 1 91 ? -9.079 8.665 0.758 1.00 98.56 91 THR A C 1
ATOM 730 O O . THR A 1 91 ? -9.168 9.313 -0.287 1.00 98.56 91 THR A O 1
ATOM 733 N N . LEU A 1 92 ? -8.308 7.572 0.832 1.00 98.69 92 LEU A N 1
ATOM 734 C CA . LEU A 1 92 ? -7.757 6.953 -0.375 1.00 98.69 92 LEU A CA 1
ATOM 735 C C . LEU A 1 92 ? -8.893 6.354 -1.217 1.00 98.69 92 LEU A C 1
ATOM 737 O O . LEU A 1 92 ? -9.939 5.994 -0.675 1.00 98.69 92 LEU A O 1
ATOM 741 N N . PRO A 1 93 ? -8.712 6.199 -2.541 1.00 98.31 93 PRO A N 1
ATOM 742 C CA . PRO A 1 93 ? -9.771 5.722 -3.420 1.00 98.31 93 PRO A CA 1
ATOM 743 C C . PRO A 1 93 ? -9.889 4.184 -3.366 1.00 98.31 93 PRO A C 1
ATOM 745 O O . PRO A 1 93 ? -9.828 3.499 -4.387 1.00 98.31 93 PRO A O 1
ATOM 748 N N . PHE A 1 94 ? -10.043 3.643 -2.160 1.00 98.56 94 PHE A N 1
ATOM 749 C CA . PHE A 1 94 ? -10.312 2.244 -1.845 1.00 98.56 94 PHE A CA 1
ATOM 750 C C . PHE A 1 94 ? -11.509 2.165 -0.897 1.00 98.56 94 PHE A C 1
ATOM 752 O O . PHE A 1 94 ? -11.856 3.141 -0.233 1.00 98.56 94 PHE A O 1
ATOM 759 N N . SER A 1 95 ? -12.142 0.994 -0.798 1.00 98.56 95 SER A N 1
ATOM 760 C CA . SER A 1 95 ? -13.233 0.823 0.165 1.00 98.56 95 SER A CA 1
ATOM 761 C C . SER A 1 95 ? -12.758 1.103 1.595 1.00 98.56 95 SER A C 1
ATOM 763 O O . SER A 1 95 ? -11.612 0.819 1.950 1.00 98.56 95 SER A O 1
ATOM 765 N N . GLN A 1 96 ? -13.664 1.618 2.425 1.00 98.31 96 GLN A N 1
ATOM 766 C CA . GLN A 1 96 ? -13.416 1.862 3.845 1.00 98.31 96 GLN A CA 1
ATOM 767 C C . GLN A 1 96 ? -12.840 0.616 4.541 1.00 98.31 96 GLN A C 1
ATOM 769 O O . GLN A 1 96 ? -11.830 0.700 5.232 1.00 98.31 96 GLN A O 1
ATOM 774 N N . LYS A 1 97 ? -13.418 -0.556 4.249 1.00 98.19 97 LYS A N 1
ATOM 775 C CA . LYS A 1 97 ? -12.976 -1.850 4.777 1.00 98.19 97 LYS A CA 1
ATOM 776 C C . LYS A 1 97 ? -11.516 -2.170 4.436 1.00 98.19 97 LYS A C 1
ATOM 778 O O . LYS A 1 97 ? -10.769 -2.569 5.318 1.00 98.19 97 LYS A O 1
ATOM 783 N N . VAL A 1 98 ? -11.099 -1.974 3.183 1.00 98.44 98 VAL A N 1
ATOM 784 C CA . VAL A 1 98 ? -9.703 -2.218 2.766 1.00 98.44 98 VAL A CA 1
ATOM 785 C C . VAL A 1 98 ? -8.748 -1.284 3.508 1.00 98.44 98 VAL A C 1
ATOM 787 O O . VAL A 1 98 ? -7.691 -1.713 3.963 1.00 98.44 98 VAL A O 1
ATOM 790 N N . GLN A 1 99 ? -9.126 -0.014 3.664 1.00 98.75 99 GLN A N 1
ATOM 791 C CA . GLN A 1 99 ? -8.308 0.956 4.391 1.00 98.75 99 GLN A CA 1
ATOM 792 C C . GLN A 1 99 ? -8.196 0.600 5.881 1.00 98.75 99 GLN A C 1
ATOM 794 O O . GLN A 1 99 ? -7.102 0.681 6.432 1.00 98.75 99 GLN A O 1
ATOM 799 N N . ASP A 1 100 ? -9.281 0.130 6.507 1.00 98.38 100 ASP A N 1
ATOM 800 C CA . ASP A 1 100 ? -9.276 -0.361 7.893 1.00 98.38 100 ASP A CA 1
ATOM 801 C C . ASP A 1 100 ? -8.368 -1.585 8.075 1.00 98.38 100 ASP A C 1
ATOM 803 O O . ASP A 1 100 ? -7.569 -1.645 9.013 1.00 98.38 100 ASP A O 1
ATOM 807 N N . GLU A 1 101 ? -8.448 -2.548 7.155 1.00 98.19 101 GLU A N 1
ATOM 808 C CA . GLU A 1 101 ? -7.612 -3.748 7.178 1.00 98.19 101 GLU A CA 1
ATOM 809 C C . GLU A 1 101 ? -6.127 -3.380 7.069 1.00 98.19 101 GLU A C 1
ATOM 811 O O . GLU A 1 101 ? -5.335 -3.808 7.909 1.00 98.19 101 GLU A O 1
ATOM 816 N N . VAL A 1 102 ? -5.745 -2.529 6.111 1.00 98.25 102 VAL A N 1
ATOM 817 C CA . VAL A 1 102 ? -4.350 -2.083 5.947 1.00 98.25 102 VAL A CA 1
ATOM 818 C C . VAL A 1 102 ? -3.879 -1.259 7.146 1.00 98.25 102 VAL A C 1
ATOM 820 O O . VAL A 1 102 ? -2.784 -1.500 7.650 1.00 98.25 1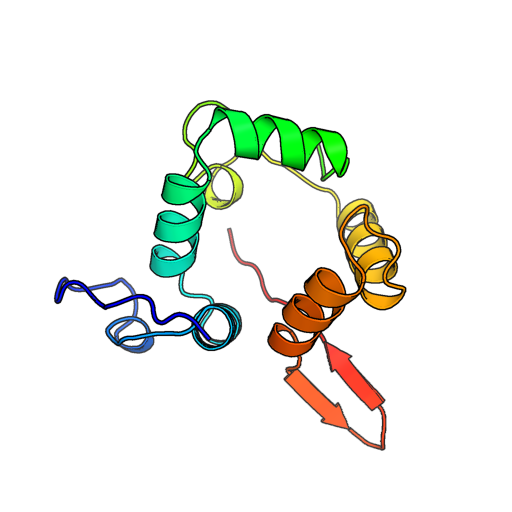02 VAL A O 1
ATOM 823 N N . GLN A 1 103 ? -4.696 -0.334 7.657 1.00 98.19 103 GLN A N 1
ATOM 824 C CA . GLN A 1 103 ? -4.344 0.462 8.835 1.00 98.19 103 GLN A CA 1
ATOM 825 C C . GLN A 1 103 ? -4.076 -0.431 10.054 1.00 98.19 103 GLN A C 1
ATOM 827 O O . GLN A 1 103 ? -3.120 -0.190 10.788 1.00 98.19 103 GLN A O 1
ATOM 832 N N . SER A 1 104 ? -4.848 -1.507 10.238 1.00 97.50 104 SER A N 1
ATOM 833 C CA . SER A 1 104 ? -4.634 -2.455 11.338 1.00 97.50 104 SER A CA 1
ATOM 834 C C . SER A 1 104 ? -3.281 -3.180 11.258 1.00 97.50 104 SER A C 1
ATOM 836 O O . SER A 1 104 ? -2.663 -3.452 12.288 1.00 97.50 104 SER A O 1
ATOM 838 N N . MET A 1 105 ? -2.777 -3.435 10.043 1.00 98.25 105 MET A N 1
ATOM 839 C CA . MET A 1 105 ? -1.466 -4.061 9.820 1.00 98.25 105 MET A CA 1
ATOM 840 C C . MET A 1 105 ? -0.301 -3.135 10.190 1.00 98.25 105 MET A C 1
ATOM 842 O O . MET A 1 105 ? 0.799 -3.623 10.440 1.00 98.25 105 MET A O 1
ATOM 846 N N . LEU A 1 106 ? -0.538 -1.820 10.225 1.00 98.56 106 LEU A N 1
ATOM 847 C CA . LEU A 1 106 ? 0.470 -0.794 10.500 1.00 98.56 106 LEU A CA 1
ATOM 848 C C . LEU A 1 106 ? 0.616 -0.461 11.990 1.00 98.56 106 LEU A C 1
ATOM 850 O O . LEU A 1 106 ? 1.470 0.351 12.336 1.00 98.56 106 LEU A O 1
ATOM 854 N N . PHE A 1 107 ? -0.216 -1.029 12.868 1.00 98.06 107 PHE A N 1
ATOM 855 C CA . PHE A 1 107 ? -0.148 -0.753 14.303 1.00 98.06 107 PHE A CA 1
ATOM 856 C C . PHE A 1 107 ? 1.198 -1.200 14.890 1.00 98.06 107 PHE A C 1
ATOM 858 O O . PHE A 1 107 ? 1.568 -2.373 14.781 1.00 98.06 107 PHE A O 1
ATOM 865 N N . ILE A 1 108 ? 1.895 -0.264 15.535 1.00 96.62 108 ILE A N 1
ATOM 866 C CA . ILE A 1 108 ? 3.185 -0.492 16.191 1.00 96.62 108 ILE A CA 1
ATOM 867 C C . ILE A 1 108 ? 2.993 -0.606 17.700 1.00 96.62 108 ILE A C 1
ATOM 869 O O . ILE A 1 108 ? 3.310 -1.636 18.290 1.00 96.62 108 ILE A O 1
ATOM 873 N N . GLU A 1 109 ? 2.461 0.446 18.319 1.00 97.12 109 GLU A N 1
ATOM 874 C CA . GLU A 1 109 ? 2.292 0.523 19.766 1.00 97.12 109 GLU A CA 1
ATOM 875 C C . GLU A 1 109 ? 1.204 1.527 20.164 1.00 97.12 109 GLU A C 1
ATOM 877 O O . GLU A 1 109 ? 0.752 2.354 19.365 1.00 97.12 109 GLU A O 1
ATOM 882 N N . GLU A 1 110 ? 0.804 1.466 21.432 1.00 97.69 110 GLU A N 1
ATOM 883 C CA . GLU A 1 110 ? -0.035 2.465 22.080 1.00 97.69 110 GLU A CA 1
ATOM 884 C C . GLU A 1 110 ? 0.691 3.013 23.309 1.00 97.69 110 GLU A C 1
ATOM 886 O O . GLU A 1 110 ? 1.151 2.253 24.161 1.00 97.69 110 GLU A O 1
ATOM 891 N N . LYS A 1 111 ? 0.780 4.341 23.412 1.00 96.38 111 LYS A N 1
ATOM 892 C CA . LYS A 1 111 ? 1.451 5.032 24.513 1.00 96.38 111 LYS A CA 1
ATOM 893 C C . LYS A 1 111 ? 0.582 6.171 25.025 1.00 96.38 111 LYS A C 1
ATOM 895 O O . LYS A 1 111 ? 0.252 7.097 24.286 1.00 96.38 111 LYS A O 1
ATOM 900 N N . ASN A 1 112 ? 0.224 6.118 26.308 1.00 96.25 112 ASN A N 1
ATOM 901 C CA . ASN A 1 112 ? -0.631 7.115 26.966 1.00 96.25 112 ASN A CA 1
ATOM 902 C C . ASN A 1 112 ? -1.957 7.362 26.209 1.00 96.25 112 ASN A C 1
ATOM 904 O O . ASN A 1 112 ? -2.361 8.508 26.032 1.00 96.25 112 ASN A O 1
ATOM 908 N N . GLY A 1 113 ? -2.586 6.300 25.690 1.00 95.88 113 GLY A N 1
ATOM 909 C CA . GLY A 1 113 ? -3.822 6.380 24.897 1.00 95.88 113 GLY A CA 1
ATOM 910 C C . GLY A 1 113 ? -3.642 6.828 23.438 1.00 95.88 113 GLY A C 1
ATOM 911 O O . GLY A 1 113 ? -4.617 6.878 22.692 1.00 95.88 113 GLY A O 1
ATOM 912 N N . ASN A 1 114 ? -2.415 7.135 23.002 1.00 96.38 114 ASN A N 1
ATOM 913 C CA . ASN A 1 114 ? -2.115 7.487 21.614 1.00 96.38 114 ASN A CA 1
ATOM 914 C C . ASN A 1 114 ? -1.582 6.266 20.867 1.00 96.38 114 ASN A C 1
ATOM 916 O O . ASN A 1 114 ? -0.595 5.662 21.287 1.00 96.38 114 ASN A O 1
ATOM 920 N N . LYS A 1 115 ? -2.212 5.923 19.744 1.00 97.75 115 LYS A N 1
ATOM 921 C CA . LYS A 1 115 ? -1.809 4.793 18.899 1.00 97.75 115 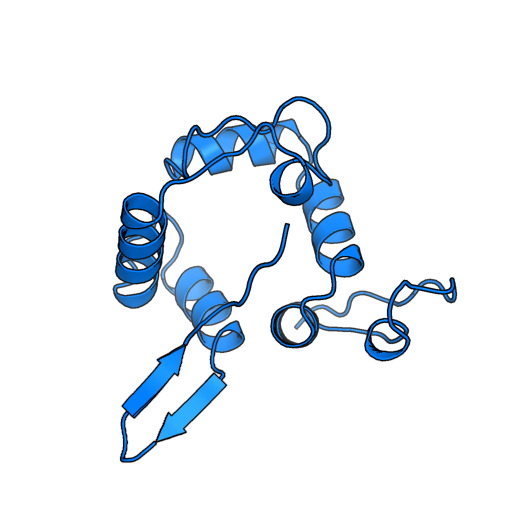LYS A CA 1
ATOM 922 C C . LYS A 1 115 ? -0.878 5.254 17.787 1.00 97.75 115 LYS A C 1
ATOM 924 O O . LYS A 1 115 ? -1.176 6.230 17.099 1.00 97.75 115 LYS A O 1
ATOM 929 N N . ILE A 1 116 ? 0.209 4.520 17.583 1.00 98.00 116 ILE A N 1
ATOM 930 C CA . ILE A 1 116 ? 1.177 4.765 16.517 1.00 98.00 116 ILE A CA 1
ATOM 931 C C . ILE A 1 116 ? 0.969 3.724 15.421 1.00 98.00 116 ILE A C 1
ATOM 933 O O . ILE A 1 116 ? 1.079 2.519 15.658 1.00 98.00 116 ILE A O 1
ATOM 937 N N . TYR A 1 117 ? 0.695 4.213 14.213 1.00 98.56 117 TYR A N 1
ATOM 938 C CA . TYR A 1 117 ? 0.618 3.413 12.997 1.00 98.56 117 TYR A CA 1
ATOM 939 C C . TYR A 1 117 ? 1.703 3.890 12.041 1.00 98.56 117 TYR A C 1
ATOM 941 O O . TYR A 1 117 ? 1.720 5.065 11.675 1.00 98.56 117 TYR A O 1
ATOM 949 N N . ALA A 1 118 ? 2.622 3.009 11.659 1.00 98.25 118 ALA A N 1
ATOM 950 C CA . ALA A 1 118 ? 3.761 3.384 10.829 1.00 98.25 118 ALA A CA 1
ATOM 951 C C . ALA A 1 118 ? 4.301 2.193 10.035 1.00 98.25 118 ALA A C 1
ATOM 953 O O . ALA A 1 118 ? 4.100 1.035 10.400 1.00 98.25 118 ALA A O 1
ATOM 954 N N . LYS A 1 119 ? 5.051 2.490 8.971 1.00 98.56 119 LYS A N 1
ATOM 955 C CA . LYS A 1 119 ? 5.877 1.513 8.264 1.00 98.56 119 LYS A CA 1
ATOM 956 C C . LYS A 1 119 ? 7.272 2.084 8.034 1.00 98.56 119 LYS A C 1
ATOM 958 O O . LYS A 1 119 ? 7.412 3.202 7.556 1.00 98.56 119 LYS A O 1
ATOM 963 N N . SER A 1 120 ? 8.298 1.309 8.374 1.00 97.81 120 SER A N 1
ATOM 964 C CA . SER A 1 120 ? 9.696 1.630 8.068 1.00 97.81 120 SER A CA 1
ATOM 965 C C . SER A 1 120 ? 10.044 1.328 6.605 1.00 97.81 120 SER A C 1
ATOM 967 O O . SER A 1 120 ? 9.446 0.442 5.991 1.00 97.81 120 SER A O 1
ATOM 969 N N . GLY A 1 121 ? 11.050 2.007 6.060 1.00 96.44 121 GLY A N 1
ATOM 970 C CA . GLY A 1 121 ? 11.609 1.720 4.739 1.00 96.44 121 GLY A CA 1
ATOM 971 C C . GLY A 1 121 ? 13.116 1.959 4.725 1.00 96.44 121 GLY A C 1
ATOM 972 O O . GLY A 1 121 ? 13.597 2.875 5.388 1.00 96.44 121 GLY A O 1
ATOM 973 N N . TRP A 1 122 ? 13.844 1.119 3.991 1.00 93.38 122 TRP A N 1
ATOM 974 C CA . TRP A 1 122 ? 15.267 1.277 3.694 1.00 93.38 122 TRP A CA 1
ATOM 975 C C . TRP A 1 122 ? 15.495 0.734 2.281 1.00 93.38 122 TRP A C 1
ATOM 977 O O . TRP A 1 122 ? 15.235 -0.445 2.036 1.00 93.38 122 TRP A O 1
ATOM 987 N N . GLY A 1 123 ? 15.903 1.610 1.362 1.00 84.62 123 GLY A N 1
ATOM 988 C CA . GLY A 1 123 ? 16.277 1.294 -0.019 1.00 84.62 123 GLY A CA 1
ATOM 989 C C . GLY A 1 123 ? 17.614 1.913 -0.387 1.00 84.62 123 GLY A C 1
ATOM 990 O O . GLY A 1 123 ? 18.104 2.749 0.409 1.00 84.62 123 GLY A O 1
#

Organism: Acinetobacter baumannii (NCBI:txid470)

pLDDT: mean 97.85, std 2.25, range [79.44, 98.88]